Protein AF-A0A0J6FGG4-F1 (afdb_monomer_lite)

Sequence (125 aa):
MKKTDDKKQAIVETVRTLNPTKVALCKKFGITWQTLKNWLEEDAAFKCSYEKAISDYLNEINIEAKKSLSKLVKGYSYSETKTVYVAGAEGEPVIAQKIVTKKHVPPNATAVTYALSNLDPENFE

Secondary structure (DSSP, 8-state):
-HHHHHHHHHHHHHHHHH---HHHHHHHHT--HHHHHHHHHH-HHHHHHHHHHHHHHHHHHHHHHHHHHHHHHH-EEEEEEEEEEEE-TTS-EEEEEEEEEEEEEPPPHHHHHHHHHHH-TTT--

Foldseek 3Di:
DVVVVVLLVVLLVCCLPPVDDLVVSCVVSVHDSVVVVVCLVVPVVSVVSNVVSNVNNVVVVVVVVVVVLVCQQAWDKDKDWDWDWDQDPVRDTDTPDIDIDIDTGHHDPVSNLVVCCVVPVPPND

pLDDT: mean 92.2, std 7.29, range [60.41, 98.25]

Radius of gyration: 24.15 Å; chains: 1; bounding box: 65×19×63 Å

Structure (mmCIF, N/CA/C/O backbone):
data_AF-A0A0J6FGG4-F1
#
_entry.id   AF-A0A0J6FGG4-F1
#
loop_
_atom_site.group_PDB
_atom_site.id
_atom_site.type_symbol
_atom_site.label_atom_id
_atom_site.label_alt_id
_atom_site.label_comp_id
_atom_site.label_asym_id
_atom_site.label_entity_id
_atom_site.label_seq_id
_atom_site.pdbx_PDB_ins_code
_atom_site.Cartn_x
_atom_site.Cartn_y
_atom_site.Cartn_z
_atom_site.occupancy
_atom_site.B_iso_or_equiv
_atom_site.auth_seq_id
_atom_site.auth_comp_id
_atom_site.auth_asym_id
_atom_site.auth_atom_id
_atom_site.pdbx_PDB_model_num
ATOM 1 N N . MET A 1 1 ? 9.147 6.426 -32.072 1.00 61.06 1 MET A N 1
ATOM 2 C CA . MET A 1 1 ? 9.500 7.047 -30.777 1.00 61.06 1 MET A CA 1
ATOM 3 C C . MET A 1 1 ? 8.257 7.380 -29.958 1.00 61.06 1 MET A C 1
ATOM 5 O O . MET A 1 1 ? 8.042 6.656 -29.003 1.00 61.06 1 MET A O 1
ATOM 9 N N . LYS A 1 2 ? 7.353 8.281 -30.392 1.00 69.12 2 LYS A N 1
ATOM 10 C CA . LYS A 1 2 ? 6.132 8.660 -29.627 1.00 69.12 2 LYS A CA 1
ATOM 11 C C . LYS A 1 2 ? 5.341 7.496 -28.993 1.00 69.12 2 LYS A C 1
ATOM 13 O O . LYS A 1 2 ? 5.166 7.470 -27.788 1.00 69.12 2 LYS A O 1
ATOM 18 N N . LYS A 1 3 ? 4.985 6.459 -29.768 1.00 77.00 3 LYS A N 1
ATOM 19 C CA . LYS A 1 3 ? 4.230 5.290 -29.253 1.00 77.00 3 LYS A CA 1
ATOM 20 C C . LYS A 1 3 ? 4.935 4.509 -28.130 1.00 77.00 3 LYS A C 1
ATOM 22 O O . LYS A 1 3 ? 4.265 3.819 -27.366 1.00 77.00 3 LYS A O 1
ATOM 27 N N . THR A 1 4 ? 6.266 4.539 -28.070 1.00 86.12 4 THR A N 1
ATOM 28 C CA . THR A 1 4 ? 7.039 3.870 -27.010 1.00 86.12 4 THR A CA 1
ATOM 29 C C . THR A 1 4 ? 7.052 4.721 -25.746 1.00 86.12 4 THR A C 1
ATOM 31 O O . THR A 1 4 ? 6.855 4.186 -24.657 1.00 86.12 4 THR A O 1
ATOM 34 N N . ASP A 1 5 ? 7.207 6.036 -25.892 1.00 90.06 5 ASP A N 1
ATOM 35 C CA . ASP A 1 5 ? 7.202 6.979 -24.771 1.00 90.06 5 ASP A CA 1
ATOM 36 C C . ASP A 1 5 ? 5.812 7.062 -24.120 1.00 90.06 5 ASP A C 1
ATOM 38 O O . ASP A 1 5 ? 5.707 6.995 -22.896 1.00 90.06 5 ASP A O 1
ATOM 42 N N . ASP A 1 6 ? 4.739 7.046 -24.920 1.00 92.50 6 ASP A N 1
ATOM 43 C CA . ASP A 1 6 ? 3.356 6.980 -24.423 1.00 92.50 6 ASP A CA 1
ATOM 44 C C . ASP A 1 6 ? 3.118 5.707 -23.585 1.00 92.50 6 ASP A C 1
ATOM 46 O O . ASP A 1 6 ? 2.497 5.740 -22.520 1.00 92.50 6 ASP A O 1
ATOM 50 N N . LYS A 1 7 ? 3.661 4.559 -24.026 1.00 94.44 7 LYS A N 1
ATOM 51 C CA . LYS A 1 7 ? 3.582 3.297 -23.270 1.00 94.44 7 LYS A CA 1
ATOM 52 C C . LYS A 1 7 ? 4.364 3.366 -21.961 1.00 94.44 7 LYS A C 1
ATOM 54 O O . LYS A 1 7 ? 3.856 2.905 -20.942 1.00 94.44 7 LYS A O 1
ATOM 59 N N . LYS A 1 8 ? 5.575 3.931 -21.974 1.00 95.88 8 LYS A N 1
ATOM 60 C CA . LYS A 1 8 ? 6.389 4.137 -20.766 1.00 95.88 8 LYS A CA 1
ATOM 61 C C . LYS 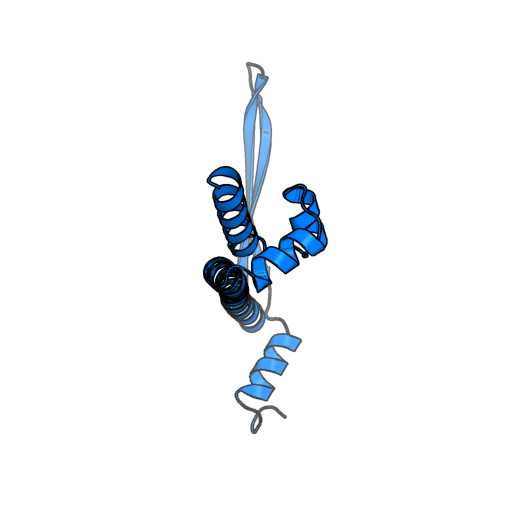A 1 8 ? 5.637 4.992 -19.741 1.00 95.88 8 LYS A C 1
ATOM 63 O O . LYS A 1 8 ? 5.553 4.610 -18.577 1.00 95.88 8 LYS A O 1
ATOM 68 N N . GLN A 1 9 ? 5.012 6.086 -20.172 1.00 96.06 9 GLN A N 1
ATOM 69 C CA . GLN A 1 9 ? 4.197 6.933 -19.296 1.00 96.06 9 GLN A CA 1
ATOM 70 C C . GLN A 1 9 ? 2.987 6.183 -18.721 1.00 96.06 9 GLN A C 1
ATOM 72 O O . GLN A 1 9 ? 2.765 6.210 -17.511 1.00 96.06 9 GLN A O 1
ATOM 77 N N . ALA A 1 10 ? 2.247 5.445 -19.554 1.00 96.94 10 ALA A N 1
ATOM 78 C CA . ALA A 1 10 ? 1.102 4.654 -19.098 1.00 96.94 10 ALA A CA 1
ATOM 79 C C . ALA A 1 10 ? 1.498 3.539 -18.108 1.00 96.94 10 ALA A C 1
ATOM 81 O O . ALA A 1 10 ? 0.746 3.229 -17.176 1.00 96.94 10 ALA A O 1
ATOM 82 N N . ILE A 1 11 ? 2.686 2.949 -18.286 1.00 97.31 11 ILE A N 1
ATOM 83 C CA . ILE A 1 11 ? 3.277 2.000 -17.338 1.00 97.31 11 ILE A CA 1
ATOM 84 C C . ILE A 1 11 ? 3.523 2.681 -15.991 1.00 97.31 11 ILE A C 1
ATOM 86 O O . ILE A 1 11 ? 3.061 2.164 -14.976 1.00 97.31 11 ILE A O 1
ATOM 90 N N . VAL A 1 12 ? 4.201 3.834 -15.979 1.00 98.06 12 VAL A N 1
ATOM 91 C CA . VAL A 1 12 ? 4.495 4.590 -14.748 1.00 98.06 12 VAL A CA 1
ATOM 92 C C . VAL A 1 12 ? 3.209 4.926 -13.995 1.00 98.06 12 VAL A C 1
ATOM 94 O O . VAL A 1 12 ? 3.135 4.702 -12.790 1.00 98.06 12 VAL A O 1
ATOM 97 N N . GLU A 1 13 ? 2.173 5.388 -14.694 1.00 97.69 13 GLU A N 1
ATOM 98 C CA . GLU A 1 13 ? 0.893 5.730 -14.067 1.00 97.69 13 GLU A CA 1
ATOM 99 C C . GLU A 1 13 ? 0.168 4.504 -13.491 1.00 97.69 13 GLU A C 1
ATOM 101 O O . GLU A 1 13 ? -0.362 4.535 -12.381 1.00 97.69 13 GLU A O 1
ATOM 106 N N . THR A 1 14 ? 0.204 3.373 -14.203 1.00 97.62 14 THR A N 1
ATOM 107 C CA . THR A 1 14 ? -0.340 2.111 -13.678 1.00 97.62 14 THR A CA 1
ATOM 108 C C . THR A 1 14 ? 0.416 1.643 -12.431 1.00 97.62 14 THR A C 1
ATOM 110 O O . THR A 1 14 ? -0.195 1.117 -11.505 1.00 97.62 14 THR A O 1
ATOM 113 N N . VAL A 1 15 ? 1.740 1.809 -12.392 1.00 97.88 15 VAL A N 1
ATOM 114 C CA . VAL A 1 15 ? 2.554 1.444 -11.224 1.00 97.88 15 VAL A CA 1
ATOM 115 C C . VAL A 1 15 ? 2.262 2.362 -10.042 1.00 97.88 15 VAL A C 1
ATOM 117 O O . VAL A 1 15 ? 2.105 1.863 -8.934 1.00 97.88 15 VAL A O 1
ATOM 120 N N . ARG A 1 16 ? 2.101 3.667 -10.285 1.00 97.44 16 ARG A N 1
ATOM 121 C CA . ARG A 1 16 ? 1.772 4.656 -9.249 1.00 97.44 16 ARG A CA 1
ATOM 122 C C . ARG A 1 16 ? 0.445 4.359 -8.555 1.00 97.44 16 ARG A C 1
ATOM 124 O O . ARG A 1 16 ? 0.327 4.572 -7.360 1.00 97.44 16 ARG A O 1
ATOM 131 N N . THR A 1 17 ? -0.538 3.862 -9.301 1.00 95.50 17 THR A N 1
ATOM 132 C CA . THR A 1 17 ? -1.907 3.654 -8.800 1.00 95.50 17 THR A CA 1
ATOM 133 C C . THR A 1 17 ? -2.178 2.244 -8.285 1.00 95.50 17 THR A C 1
ATOM 135 O O . THR A 1 17 ? -2.966 2.078 -7.360 1.00 95.50 17 THR A O 1
ATOM 138 N N . LEU A 1 18 ? -1.569 1.217 -8.885 1.00 95.38 18 LEU A N 1
ATOM 139 C CA . LEU A 1 18 ? -1.896 -0.186 -8.593 1.00 95.38 18 LEU A CA 1
ATOM 140 C C . LEU A 1 18 ? -0.692 -1.029 -8.170 1.00 95.38 18 LEU A C 1
ATOM 142 O O . LEU A 1 18 ? -0.889 -2.142 -7.689 1.00 95.38 18 LEU A O 1
ATOM 146 N N . ASN A 1 19 ? 0.530 -0.553 -8.425 1.00 96.25 19 ASN A N 1
ATOM 147 C CA . ASN A 1 19 ? 1.791 -1.271 -8.217 1.00 96.25 19 ASN A CA 1
ATOM 148 C C . ASN A 1 19 ? 1.711 -2.794 -8.499 1.00 96.25 19 ASN A C 1
ATOM 150 O O . ASN A 1 19 ? 1.980 -3.619 -7.619 1.00 96.25 19 ASN A O 1
ATOM 154 N N . PRO A 1 20 ? 1.282 -3.204 -9.709 1.00 96.12 20 PRO A N 1
ATOM 155 C CA . PRO A 1 20 ? 1.072 -4.611 -10.019 1.00 96.12 2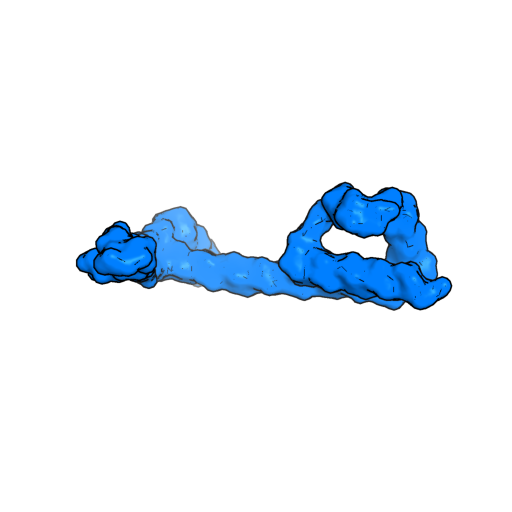0 PRO A CA 1
ATOM 156 C C . PRO A 1 20 ? 2.400 -5.370 -10.109 1.00 96.12 20 PRO A C 1
ATOM 158 O O . PRO A 1 20 ? 3.467 -4.796 -10.335 1.00 96.12 20 PRO A O 1
ATOM 161 N N . THR A 1 21 ? 2.336 -6.702 -10.039 1.00 95.94 21 THR A N 1
ATOM 162 C CA . THR A 1 21 ? 3.517 -7.533 -10.306 1.00 95.94 21 THR A CA 1
ATOM 163 C C . THR A 1 21 ? 4.050 -7.277 -11.717 1.00 95.94 21 THR A C 1
ATOM 165 O O . THR A 1 21 ? 3.291 -7.011 -12.654 1.00 95.94 21 THR A O 1
ATOM 168 N N . LYS A 1 22 ? 5.367 -7.428 -11.904 1.00 94.19 22 LYS A N 1
ATOM 169 C CA . LYS A 1 22 ? 6.016 -7.233 -13.212 1.00 94.19 22 LYS A CA 1
ATOM 170 C C . LYS A 1 22 ? 5.365 -8.078 -14.315 1.00 94.19 22 LYS A C 1
ATOM 172 O O . LYS A 1 22 ? 5.227 -7.606 -15.437 1.00 94.19 22 LYS A O 1
ATOM 177 N N . VAL A 1 23 ? 4.916 -9.295 -13.992 1.00 94.88 23 VAL A N 1
ATOM 178 C CA . VAL A 1 23 ? 4.227 -10.202 -14.928 1.00 94.88 23 VAL A CA 1
ATOM 179 C C . VAL A 1 23 ? 2.871 -9.639 -15.358 1.00 94.88 23 VAL A C 1
ATOM 181 O O . VAL A 1 23 ? 2.587 -9.572 -16.553 1.00 94.88 23 VAL A O 1
ATOM 184 N N . ALA A 1 24 ? 2.047 -9.197 -14.403 1.00 96.06 24 ALA A N 1
ATOM 185 C CA . ALA A 1 24 ? 0.744 -8.605 -14.696 1.00 96.06 24 ALA A CA 1
ATOM 186 C C . ALA A 1 24 ? 0.885 -7.302 -15.496 1.00 96.06 24 ALA A C 1
ATOM 188 O O . ALA A 1 24 ? 0.145 -7.078 -16.454 1.00 96.06 24 ALA A O 1
ATOM 189 N N . LEU A 1 25 ? 1.884 -6.486 -15.153 1.00 96.62 25 LEU A N 1
ATOM 190 C CA . LEU A 1 25 ? 2.224 -5.264 -15.871 1.00 96.62 25 LEU A CA 1
ATOM 191 C C . LEU A 1 25 ? 2.616 -5.561 -17.327 1.00 96.62 25 LEU A C 1
ATOM 193 O O . LEU A 1 25 ? 2.027 -5.008 -18.252 1.00 96.62 25 LEU A O 1
ATOM 197 N N . CYS A 1 26 ? 3.551 -6.490 -17.539 1.00 96.00 26 CYS A N 1
ATOM 198 C CA . CYS A 1 26 ? 3.994 -6.904 -18.871 1.00 96.00 26 CYS A CA 1
ATOM 199 C C . CYS A 1 26 ? 2.828 -7.428 -19.723 1.00 96.00 26 CYS A C 1
ATOM 201 O O . CYS A 1 26 ? 2.653 -6.998 -20.864 1.00 96.00 26 CYS A O 1
ATOM 203 N N . LYS A 1 27 ? 1.971 -8.281 -19.141 1.00 96.62 27 LYS A N 1
ATOM 204 C CA . LYS A 1 27 ? 0.766 -8.807 -19.799 1.00 96.62 27 LYS A CA 1
ATOM 205 C C . LYS A 1 27 ? -0.210 -7.693 -20.187 1.00 96.62 27 LYS A C 1
ATOM 207 O O . LYS A 1 27 ? -0.709 -7.702 -21.307 1.00 96.62 27 LYS A O 1
ATOM 212 N N . LYS A 1 28 ? -0.452 -6.721 -19.298 1.00 95.81 28 LYS A N 1
ATOM 213 C CA . LYS A 1 28 ? -1.354 -5.579 -19.545 1.00 95.81 28 LYS A CA 1
ATOM 214 C C . LYS A 1 28 ? -0.896 -4.726 -20.731 1.00 95.81 28 LYS A C 1
ATOM 216 O O . LYS A 1 28 ? -1.727 -4.286 -21.517 1.00 95.81 28 LYS A O 1
ATOM 221 N N . PHE A 1 29 ? 0.410 -4.501 -20.865 1.00 95.50 29 PHE A N 1
ATOM 222 C CA . PHE A 1 29 ? 0.977 -3.638 -21.909 1.00 95.50 29 PHE A CA 1
ATOM 223 C C . PHE A 1 29 ? 1.454 -4.389 -23.161 1.00 95.50 29 PHE A C 1
ATOM 225 O O . PHE A 1 29 ? 1.945 -3.757 -24.103 1.00 95.50 29 PHE A O 1
ATOM 232 N N . GLY A 1 30 ? 1.302 -5.718 -23.189 1.00 95.50 30 GLY A N 1
ATOM 233 C CA . GLY A 1 30 ? 1.727 -6.563 -24.305 1.00 95.50 30 GLY A CA 1
ATOM 234 C C . GLY A 1 30 ? 3.236 -6.505 -24.554 1.00 95.50 30 GLY A C 1
ATOM 235 O O . GLY A 1 30 ? 3.664 -6.494 -25.705 1.00 95.50 30 GLY A O 1
ATOM 236 N N . ILE A 1 31 ? 4.036 -6.402 -23.488 1.00 96.06 31 ILE A N 1
ATOM 237 C CA . ILE A 1 31 ? 5.503 -6.393 -23.556 1.00 96.06 31 ILE A CA 1
ATOM 238 C C . ILE A 1 31 ? 6.074 -7.612 -22.841 1.00 96.06 31 ILE A C 1
ATOM 240 O O . ILE A 1 31 ? 5.439 -8.188 -21.960 1.00 96.06 31 ILE A O 1
ATOM 244 N N . THR A 1 32 ? 7.292 -8.002 -23.204 1.00 96.56 32 THR A N 1
ATOM 245 C CA . THR A 1 32 ? 8.019 -9.033 -22.460 1.00 96.56 32 THR A CA 1
ATOM 246 C C . THR A 1 32 ? 8.723 -8.418 -21.253 1.00 96.56 32 THR A C 1
ATOM 248 O O . THR A 1 32 ? 9.017 -7.220 -21.231 1.00 96.56 32 THR A O 1
ATOM 251 N N . TRP A 1 33 ? 9.062 -9.251 -20.268 1.00 95.56 33 TRP A N 1
ATOM 252 C CA . TRP A 1 33 ? 9.915 -8.817 -19.162 1.00 95.56 33 TRP A CA 1
ATOM 253 C C . TRP A 1 33 ? 11.263 -8.278 -19.658 1.00 95.56 33 TRP A C 1
ATOM 255 O O . TRP A 1 33 ? 11.738 -7.274 -19.133 1.00 95.56 33 TRP A O 1
ATOM 265 N N . GLN A 1 34 ? 11.844 -8.891 -20.697 1.00 96.88 34 GLN A N 1
ATOM 266 C CA . GLN A 1 34 ? 13.117 -8.446 -21.265 1.00 96.88 34 GLN A CA 1
ATOM 267 C C . GLN A 1 34 ? 12.995 -7.034 -21.844 1.00 96.88 34 GLN A C 1
ATOM 269 O O . GLN A 1 34 ? 13.859 -6.200 -21.613 1.00 96.88 34 GLN A O 1
ATOM 274 N N . THR A 1 35 ? 11.889 -6.738 -22.533 1.00 96.56 35 THR A N 1
ATOM 275 C CA . THR A 1 35 ? 11.609 -5.394 -23.054 1.00 96.56 35 THR A CA 1
ATOM 276 C C . THR A 1 35 ? 11.537 -4.364 -21.929 1.00 96.56 35 THR A C 1
ATOM 278 O O . THR A 1 35 ? 12.168 -3.315 -22.024 1.00 96.56 35 THR A O 1
ATOM 281 N N . LEU A 1 36 ? 10.807 -4.667 -20.849 1.00 96.25 36 LEU A N 1
ATOM 282 C CA . LEU A 1 36 ? 10.719 -3.772 -19.694 1.00 96.25 36 LEU A CA 1
ATOM 283 C C . LEU A 1 36 ? 12.089 -3.571 -19.035 1.00 96.25 36 LEU A C 1
ATOM 285 O O . LEU A 1 36 ? 12.444 -2.444 -18.704 1.00 96.25 36 LEU A O 1
ATOM 289 N N . LYS A 1 37 ? 12.858 -4.651 -18.859 1.00 96.62 37 LYS A N 1
ATOM 290 C CA . LYS A 1 37 ? 14.202 -4.598 -18.281 1.00 96.62 37 LYS A CA 1
ATOM 291 C C . LYS A 1 37 ? 15.134 -3.721 -19.117 1.00 96.62 37 LYS A C 1
ATOM 293 O O . LYS A 1 37 ? 15.728 -2.811 -18.555 1.00 96.62 37 LYS A O 1
ATOM 298 N N . ASN A 1 38 ? 15.196 -3.939 -20.430 1.00 96.81 38 ASN A N 1
ATOM 299 C CA . ASN A 1 38 ? 16.033 -3.138 -21.322 1.00 96.81 38 ASN A CA 1
ATOM 300 C C . ASN A 1 38 ? 15.669 -1.653 -21.227 1.00 96.81 38 ASN A C 1
ATOM 302 O O . ASN A 1 38 ? 16.549 -0.818 -21.079 1.00 96.81 38 ASN A O 1
ATOM 306 N N . TRP A 1 39 ? 14.376 -1.308 -21.208 1.00 96.62 39 TRP A N 1
ATOM 307 C CA . TRP A 1 39 ? 13.964 0.090 -21.047 1.00 96.62 39 TRP A CA 1
ATOM 308 C C . TRP A 1 39 ? 14.406 0.700 -19.716 1.00 96.62 39 TRP A C 1
ATOM 310 O O . TRP A 1 39 ? 14.746 1.876 -19.686 1.00 96.62 39 TRP A O 1
ATOM 320 N N . LEU A 1 40 ? 14.396 -0.066 -18.624 1.00 96.31 40 LEU A N 1
ATOM 321 C CA . LEU A 1 40 ? 14.882 0.405 -17.325 1.00 96.31 40 LEU A CA 1
ATOM 322 C C . LEU A 1 40 ? 16.413 0.554 -17.290 1.00 96.31 40 LEU A C 1
ATOM 324 O O . LEU A 1 40 ? 16.920 1.360 -16.517 1.00 96.31 40 LEU A O 1
ATOM 328 N N . GLU A 1 41 ? 17.151 -0.219 -18.084 1.00 97.12 41 GLU A N 1
ATOM 329 C CA . GLU A 1 41 ? 18.617 -0.145 -18.164 1.00 97.12 41 GLU A CA 1
ATOM 330 C C . GLU A 1 41 ? 19.093 0.970 -19.107 1.00 97.12 41 GLU A C 1
ATOM 332 O O . GLU A 1 41 ? 20.047 1.676 -18.791 1.00 97.12 41 GLU A O 1
ATOM 337 N N . GLU A 1 42 ? 18.412 1.154 -20.238 1.00 96.12 42 GLU A N 1
ATOM 338 C CA . GLU A 1 42 ? 18.794 2.085 -21.307 1.00 96.12 42 GLU A CA 1
ATOM 339 C C . GLU A 1 42 ? 18.275 3.516 -21.082 1.00 96.12 42 GLU A C 1
ATOM 341 O O . GLU A 1 42 ? 18.888 4.475 -21.549 1.00 96.12 42 GLU A O 1
ATOM 346 N N . ASP A 1 43 ? 17.148 3.685 -20.381 1.00 96.12 43 ASP A N 1
ATOM 347 C CA . ASP A 1 43 ? 16.501 4.983 -20.161 1.00 96.12 43 ASP A CA 1
ATOM 348 C C . ASP A 1 43 ? 16.420 5.314 -18.665 1.00 96.12 43 ASP A C 1
ATOM 350 O O . ASP A 1 43 ? 15.494 4.925 -17.943 1.00 96.12 43 ASP A O 1
ATOM 354 N N . ALA A 1 44 ? 17.402 6.091 -18.203 1.00 97.06 44 ALA A N 1
ATOM 355 C CA . ALA A 1 44 ? 17.499 6.526 -16.815 1.00 97.06 44 ALA A CA 1
ATOM 356 C C . ALA A 1 44 ? 16.298 7.380 -16.362 1.00 97.06 44 ALA A C 1
ATOM 358 O O . ALA A 1 44 ? 15.897 7.299 -15.198 1.00 97.06 44 ALA A O 1
ATOM 359 N N . ALA A 1 45 ? 15.696 8.173 -17.257 1.00 96.44 45 ALA A N 1
ATOM 360 C CA . ALA A 1 45 ? 14.543 9.009 -16.923 1.00 96.44 45 ALA A CA 1
ATOM 361 C C . ALA A 1 45 ? 13.288 8.152 -16.699 1.00 96.44 45 ALA A C 1
ATOM 363 O O . ALA A 1 45 ? 12.543 8.366 -15.733 1.00 96.44 45 ALA A O 1
ATOM 364 N N . PHE A 1 46 ? 13.086 7.137 -17.545 1.00 96.69 46 PHE A N 1
ATOM 365 C CA . PHE A 1 46 ? 12.030 6.148 -17.355 1.00 96.69 46 PHE A CA 1
ATOM 366 C C . PHE A 1 46 ? 12.236 5.342 -16.071 1.00 96.69 46 PHE A C 1
ATOM 368 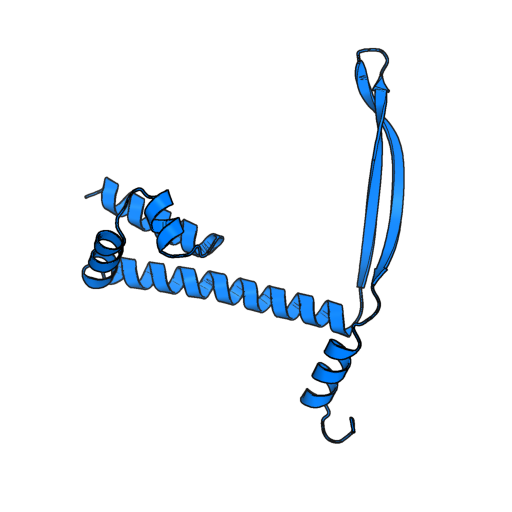O O . PHE A 1 46 ? 11.297 5.225 -15.284 1.00 96.69 46 PHE A O 1
ATOM 375 N N . LYS A 1 47 ? 13.455 4.850 -15.815 1.00 97.94 47 LYS A N 1
ATOM 376 C CA . LYS A 1 47 ? 13.781 4.126 -14.578 1.00 97.94 47 LYS A CA 1
ATOM 377 C C . LYS A 1 47 ? 13.476 4.951 -13.332 1.00 97.94 47 LYS A C 1
ATOM 379 O O . LYS A 1 47 ? 12.762 4.474 -12.454 1.00 97.94 47 LYS A O 1
ATOM 384 N N . CYS A 1 48 ? 13.947 6.197 -13.286 1.00 97.94 48 CYS A N 1
ATOM 385 C CA . CYS A 1 48 ? 13.695 7.105 -12.169 1.00 97.94 48 CYS A CA 1
ATOM 386 C C . CYS A 1 48 ? 12.188 7.319 -11.947 1.00 97.94 48 CYS A C 1
ATOM 388 O O . CYS A 1 48 ? 11.688 7.192 -10.830 1.00 97.94 48 CYS A O 1
ATOM 390 N N . SER A 1 49 ? 11.433 7.562 -13.023 1.00 97.94 49 SER A N 1
ATOM 391 C CA . SER A 1 49 ? 9.977 7.748 -12.950 1.00 97.94 49 SER A CA 1
ATOM 392 C C . SER A 1 49 ? 9.245 6.488 -12.479 1.00 97.94 49 SER A C 1
ATOM 394 O O . SER A 1 49 ? 8.293 6.579 -11.704 1.00 97.94 49 SER A O 1
ATOM 396 N N . TYR A 1 50 ? 9.694 5.314 -12.927 1.00 97.94 50 TYR A N 1
ATOM 397 C CA . TYR A 1 50 ? 9.155 4.015 -12.537 1.00 97.94 50 TYR A CA 1
ATOM 398 C C . TYR A 1 50 ? 9.406 3.721 -11.051 1.00 97.94 50 TYR A C 1
ATOM 400 O O . TYR A 1 50 ? 8.474 3.384 -10.325 1.00 97.94 50 TYR A O 1
ATOM 408 N N . GLU A 1 51 ? 10.638 3.901 -10.571 1.00 97.88 51 GLU A N 1
ATOM 409 C CA . GLU A 1 51 ? 10.998 3.702 -9.161 1.00 97.88 51 GLU A CA 1
ATOM 410 C C . GLU A 1 51 ? 10.287 4.705 -8.247 1.00 97.88 51 GLU A C 1
ATOM 412 O O . GLU A 1 51 ? 9.761 4.323 -7.198 1.00 97.88 51 GLU A O 1
ATOM 417 N N . LYS A 1 52 ? 10.179 5.969 -8.676 1.00 98.12 52 LYS A N 1
ATOM 418 C CA . LYS A 1 52 ? 9.399 6.981 -7.962 1.00 98.12 52 LYS A CA 1
ATOM 419 C C . LYS A 1 52 ? 7.928 6.583 -7.854 1.00 98.12 52 LYS A C 1
ATOM 421 O O . LYS A 1 52 ? 7.363 6.709 -6.779 1.00 98.12 52 LYS A O 1
ATOM 426 N N . ALA A 1 53 ? 7.319 6.064 -8.920 1.00 98.25 53 ALA A N 1
ATOM 427 C CA . ALA A 1 53 ? 5.930 5.608 -8.882 1.00 98.25 53 ALA A CA 1
ATOM 428 C C . ALA A 1 53 ? 5.704 4.465 -7.876 1.00 98.25 53 ALA A C 1
ATOM 430 O O . ALA A 1 53 ? 4.693 4.469 -7.179 1.00 98.25 53 ALA A O 1
ATOM 431 N N . ILE A 1 54 ? 6.654 3.529 -7.749 1.00 98.00 54 ILE A N 1
ATOM 432 C CA . ILE A 1 54 ? 6.598 2.490 -6.707 1.00 98.00 54 ILE A CA 1
ATOM 433 C C . ILE A 1 54 ? 6.674 3.129 -5.318 1.00 98.00 54 ILE A C 1
ATOM 435 O O . ILE A 1 54 ? 5.883 2.790 -4.441 1.00 98.00 54 ILE A O 1
ATOM 439 N N . SER A 1 55 ? 7.624 4.045 -5.114 1.00 97.94 55 SER A N 1
ATOM 440 C CA . SER A 1 55 ? 7.803 4.738 -3.835 1.00 97.94 55 SER A CA 1
ATOM 441 C C . SER A 1 55 ? 6.553 5.529 -3.440 1.00 97.94 55 SER A C 1
ATOM 443 O O . SER A 1 55 ? 6.076 5.392 -2.317 1.00 97.94 55 SER A O 1
ATOM 445 N N . ASP A 1 56 ? 5.977 6.287 -4.378 1.00 97.25 56 ASP A N 1
ATOM 446 C CA . ASP A 1 56 ? 4.743 7.054 -4.187 1.00 97.25 56 ASP A CA 1
ATOM 447 C C . ASP A 1 56 ? 3.603 6.123 -3.713 1.00 97.25 56 ASP A C 1
ATOM 449 O O . ASP A 1 56 ? 3.019 6.364 -2.655 1.00 97.25 56 ASP A O 1
ATOM 453 N N . TYR A 1 57 ? 3.369 4.996 -4.402 1.00 97.19 57 TYR A N 1
ATOM 454 C CA . TYR A 1 57 ? 2.357 4.005 -4.004 1.00 97.19 57 TYR A CA 1
ATOM 455 C C . TYR A 1 57 ? 2.616 3.429 -2.603 1.00 97.19 57 TYR A C 1
ATOM 457 O O . TYR A 1 57 ? 1.717 3.348 -1.766 1.00 97.19 57 TYR A O 1
ATOM 465 N N . LEU A 1 58 ? 3.856 3.020 -2.311 1.00 97.19 58 LEU A N 1
ATOM 466 C CA . LEU A 1 58 ? 4.200 2.435 -1.011 1.00 97.19 58 LEU A CA 1
ATOM 467 C C . LEU A 1 58 ? 4.061 3.446 0.134 1.00 97.19 58 LEU A C 1
ATOM 469 O O . LEU A 1 58 ? 3.652 3.068 1.233 1.00 97.19 58 LEU A O 1
ATOM 473 N N . ASN A 1 59 ? 4.354 4.722 -0.116 1.00 97.31 59 ASN A N 1
ATOM 474 C CA . ASN A 1 59 ? 4.154 5.795 0.853 1.00 97.31 59 ASN A CA 1
ATOM 475 C C . ASN A 1 59 ? 2.666 6.009 1.154 1.00 97.31 59 ASN A C 1
ATOM 477 O O . ASN A 1 59 ? 2.295 6.132 2.323 1.00 97.31 59 ASN A O 1
ATOM 481 N N . GLU A 1 60 ? 1.801 5.987 0.138 1.00 96.00 60 GLU A N 1
ATOM 482 C CA . GLU A 1 60 ? 0.348 6.064 0.332 1.00 96.00 60 GLU A CA 1
ATOM 483 C C . GLU A 1 60 ? -0.176 4.884 1.160 1.00 96.00 60 GLU A C 1
ATOM 485 O O . GLU A 1 60 ? -0.901 5.082 2.142 1.00 96.00 60 GLU A O 1
ATOM 490 N N . ILE A 1 61 ? 0.265 3.661 0.844 1.00 96.25 61 ILE A N 1
ATOM 491 C CA . ILE A 1 61 ? -0.075 2.467 1.627 1.00 96.25 61 ILE A CA 1
ATOM 492 C C . ILE A 1 61 ? 0.435 2.582 3.067 1.00 96.25 61 ILE A C 1
ATOM 494 O O . ILE A 1 61 ? -0.284 2.215 3.995 1.00 96.25 61 ILE A O 1
ATOM 498 N N . ASN A 1 62 ? 1.634 3.125 3.293 1.00 95.81 62 ASN A N 1
ATOM 499 C CA . ASN A 1 62 ? 2.163 3.335 4.642 1.00 95.81 62 ASN A CA 1
ATOM 500 C C . ASN A 1 62 ? 1.282 4.290 5.462 1.00 95.81 62 ASN A C 1
ATOM 502 O O . ASN A 1 62 ? 0.992 4.024 6.631 1.00 95.81 62 ASN A O 1
ATOM 506 N N . ILE A 1 63 ? 0.832 5.387 4.849 1.00 96.56 63 ILE A N 1
ATOM 507 C CA . ILE A 1 63 ? -0.066 6.356 5.484 1.00 96.56 63 ILE A CA 1
ATOM 508 C C . ILE A 1 63 ? -1.400 5.689 5.839 1.00 96.56 63 ILE A C 1
ATOM 510 O O . ILE A 1 63 ? -1.887 5.845 6.963 1.00 96.56 63 ILE A O 1
ATOM 514 N N . GLU A 1 64 ? -1.989 4.921 4.920 1.00 95.38 64 GLU A N 1
ATOM 515 C CA . GLU A 1 64 ? -3.268 4.252 5.173 1.00 95.38 64 GLU A CA 1
ATOM 516 C C . GLU A 1 64 ? -3.143 3.117 6.198 1.00 95.38 64 GLU A C 1
ATOM 518 O O . GLU A 1 64 ? -4.017 2.950 7.053 1.00 95.38 64 GLU A O 1
ATOM 523 N N . ALA A 1 65 ? -2.022 2.394 6.201 1.00 94.25 65 ALA A N 1
ATOM 524 C CA . ALA A 1 65 ? -1.714 1.392 7.215 1.00 94.25 65 ALA A CA 1
ATOM 525 C C . ALA A 1 65 ? -1.623 2.022 8.613 1.00 94.25 65 ALA A C 1
ATOM 527 O O . ALA A 1 65 ? -2.221 1.505 9.556 1.00 94.25 65 ALA A O 1
ATOM 528 N N . LYS A 1 66 ? -0.966 3.183 8.755 1.00 93.56 66 LYS A N 1
ATOM 529 C CA . LYS A 1 66 ? -0.912 3.935 10.024 1.00 93.56 66 LYS A CA 1
ATOM 530 C C . LYS A 1 66 ? -2.298 4.383 10.495 1.00 93.56 66 LYS A C 1
ATOM 532 O O . LYS A 1 66 ? -2.622 4.245 11.676 1.00 93.56 66 LYS A O 1
ATOM 537 N N . LYS A 1 67 ? -3.147 4.880 9.588 1.00 94.94 67 LYS A N 1
ATOM 538 C CA . LYS A 1 67 ? -4.542 5.233 9.914 1.00 94.94 67 LYS A CA 1
ATOM 539 C C . LYS A 1 67 ? -5.345 4.010 10.352 1.00 94.94 67 LYS A C 1
ATOM 541 O O . LYS A 1 67 ? -6.094 4.085 11.325 1.00 94.94 67 LYS A O 1
ATOM 546 N N . SER A 1 68 ? -5.177 2.890 9.656 1.00 94.25 68 SER A N 1
ATOM 547 C CA . SER A 1 68 ? -5.846 1.628 9.974 1.00 94.25 68 SER A CA 1
ATOM 548 C C . SER A 1 68 ? -5.404 1.089 11.333 1.00 94.25 68 SER A C 1
ATOM 550 O O . SER A 1 68 ? -6.251 0.728 12.146 1.00 94.25 68 SER A O 1
ATOM 552 N N . LEU A 1 69 ? -4.106 1.139 11.639 1.00 9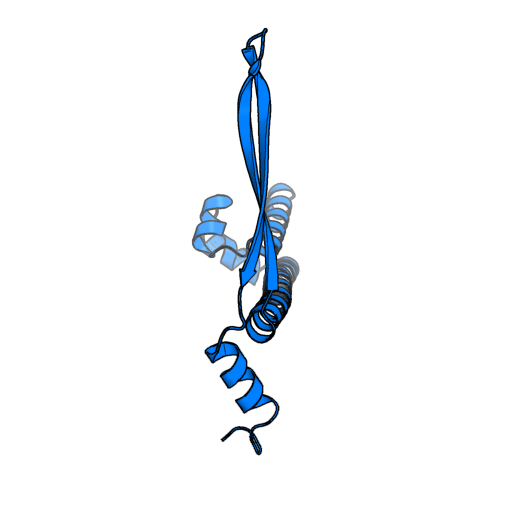4.19 69 LEU A N 1
ATOM 553 C CA . LEU A 1 69 ? -3.577 0.770 12.951 1.00 94.19 69 LEU A CA 1
ATOM 554 C C . LEU A 1 69 ? -4.161 1.654 14.062 1.00 94.19 69 LEU A C 1
ATOM 556 O O . LEU A 1 69 ? -4.607 1.141 15.082 1.00 94.19 69 LEU A O 1
ATOM 560 N N . SER A 1 70 ? -4.254 2.968 13.840 1.00 94.12 70 SER A N 1
ATOM 561 C CA . SER A 1 70 ? -4.883 3.898 14.790 1.00 94.12 70 SER A CA 1
ATOM 562 C C . SER A 1 70 ? -6.349 3.541 15.076 1.00 94.12 70 SER A C 1
ATOM 564 O O . SER A 1 70 ? -6.773 3.554 16.231 1.00 94.12 70 SER A O 1
ATOM 566 N N . LYS A 1 71 ? -7.117 3.146 14.049 1.00 96.00 71 LYS A N 1
ATOM 567 C CA . LYS A 1 71 ? -8.495 2.647 14.217 1.00 96.00 71 LYS A CA 1
ATOM 568 C C . LYS A 1 71 ? -8.544 1.344 15.019 1.00 96.00 71 LYS A C 1
ATOM 570 O O . LYS A 1 71 ? -9.450 1.183 15.829 1.00 96.00 71 LYS A O 1
ATOM 575 N N . LEU A 1 72 ? -7.590 0.433 14.818 1.00 96.12 72 LEU A N 1
ATOM 576 C CA . LEU A 1 72 ? -7.506 -0.810 15.592 1.00 96.12 72 LEU A CA 1
ATOM 577 C C . LEU A 1 72 ? -7.170 -0.548 17.065 1.00 96.12 72 LEU A C 1
ATOM 579 O O . LEU A 1 72 ? -7.757 -1.189 17.926 1.00 96.12 72 LEU A O 1
ATOM 583 N N . VAL A 1 73 ? -6.280 0.402 17.363 1.00 95.25 73 VAL A N 1
ATOM 584 C CA . VAL A 1 73 ? -5.908 0.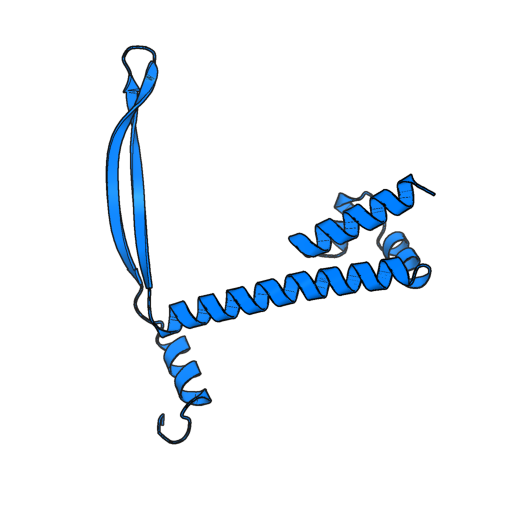754 18.746 1.00 95.25 73 VAL A CA 1
ATOM 585 C C . VAL A 1 73 ? -7.047 1.472 19.476 1.00 95.25 73 VAL A C 1
ATOM 587 O O . VAL A 1 73 ? -7.287 1.212 20.648 1.00 95.25 73 VAL A O 1
ATOM 590 N N . LYS A 1 74 ? -7.764 2.377 18.802 1.00 94.94 74 LYS A N 1
ATOM 591 C CA . LYS A 1 74 ? -8.813 3.201 19.433 1.00 94.94 74 LYS A CA 1
ATOM 592 C C . LYS A 1 74 ? -10.202 2.564 19.414 1.00 94.94 74 LYS A C 1
ATOM 594 O O . LYS A 1 74 ? -11.079 2.993 20.159 1.00 94.94 74 LYS A O 1
ATOM 599 N N . GLY A 1 75 ? -10.421 1.583 18.541 1.00 95.19 75 GLY A N 1
ATOM 600 C CA . GLY A 1 75 ? -11.764 1.222 18.102 1.00 95.19 75 GLY A CA 1
ATOM 601 C C . GLY A 1 75 ? -12.363 2.306 17.198 1.00 95.19 75 GLY A C 1
ATOM 602 O O . GLY A 1 75 ? -11.866 3.432 17.096 1.00 95.19 75 GLY A O 1
ATOM 603 N N . TYR A 1 76 ? -13.435 1.968 16.490 1.00 95.81 76 TYR A N 1
ATOM 604 C CA . TYR A 1 76 ? -14.123 2.911 15.608 1.00 95.81 76 TYR A CA 1
ATOM 605 C C . TYR A 1 76 ? -15.586 2.529 15.414 1.00 95.81 76 TYR A C 1
ATOM 607 O O . TYR A 1 76 ? -15.978 1.378 15.580 1.00 95.81 76 TYR A O 1
ATOM 615 N N . SER A 1 77 ? -16.406 3.503 15.033 1.00 94.56 77 SER A N 1
ATOM 616 C CA . SER A 1 77 ? -17.819 3.284 14.723 1.00 94.56 77 SER A CA 1
ATOM 617 C C . SER A 1 77 ? -18.095 3.615 13.262 1.00 94.56 77 SER A C 1
ATOM 619 O O . SER A 1 77 ? -17.546 4.577 12.727 1.00 94.56 77 SER A O 1
ATOM 621 N N . TYR A 1 78 ? -18.958 2.838 12.615 1.00 94.44 78 TYR A N 1
ATOM 622 C CA . TYR A 1 78 ? -19.413 3.086 11.248 1.00 94.44 78 TYR A CA 1
ATOM 623 C C . TYR A 1 78 ? -20.914 2.822 11.123 1.00 94.44 78 TYR A C 1
ATOM 625 O O . TYR A 1 78 ? -21.513 2.133 11.948 1.00 94.44 78 TYR A O 1
ATOM 633 N N . SER A 1 79 ? -21.543 3.410 10.105 1.00 94.44 79 SER A N 1
ATOM 634 C CA . SER A 1 79 ? -22.963 3.187 9.820 1.00 94.44 79 SER A CA 1
ATOM 635 C C . SER A 1 79 ? -23.107 2.328 8.573 1.00 94.44 79 SER A C 1
ATOM 637 O O . SER A 1 79 ? -22.581 2.672 7.518 1.00 94.44 79 SER A O 1
ATOM 639 N N . GLU A 1 80 ? -23.833 1.225 8.687 1.00 92.06 80 GLU A N 1
ATOM 640 C CA . GLU A 1 80 ? -24.229 0.387 7.561 1.00 92.06 80 GLU A CA 1
ATOM 641 C C . GLU A 1 80 ? -25.621 0.822 7.100 1.00 92.06 80 GLU A C 1
ATOM 643 O O . GLU A 1 80 ? -26.555 0.878 7.901 1.00 92.06 80 GLU A O 1
ATOM 648 N N . THR A 1 81 ? -25.759 1.172 5.820 1.00 92.69 81 THR A N 1
ATOM 649 C CA . THR A 1 81 ? -27.050 1.555 5.234 1.00 92.69 81 THR A CA 1
ATOM 650 C C . THR A 1 81 ? -27.545 0.438 4.330 1.00 92.69 81 THR A C 1
ATOM 652 O O . THR A 1 81 ? -26.896 0.115 3.338 1.00 92.69 81 THR A O 1
ATOM 655 N N . LYS A 1 82 ? -28.715 -0.121 4.642 1.00 90.62 82 LYS A N 1
ATOM 656 C CA . LYS A 1 82 ? -29.423 -1.080 3.792 1.00 90.62 82 LYS A CA 1
ATOM 657 C C . LYS A 1 82 ? -30.646 -0.397 3.190 1.00 90.62 82 LYS A C 1
ATOM 659 O O . LYS A 1 82 ? -31.525 0.043 3.927 1.00 90.62 82 LYS A O 1
ATOM 664 N N . THR A 1 83 ? -30.699 -0.325 1.864 1.00 91.38 83 THR A N 1
ATOM 665 C CA . THR A 1 83 ? -31.842 0.233 1.130 1.00 91.38 83 THR A CA 1
ATOM 666 C C . THR A 1 83 ? -32.566 -0.901 0.416 1.00 91.38 83 THR A C 1
ATOM 668 O O . THR A 1 83 ? -31.949 -1.635 -0.352 1.00 91.38 83 THR A O 1
ATOM 671 N N . VAL A 1 84 ? -33.852 -1.072 0.708 1.00 88.75 84 VAL A N 1
ATOM 672 C CA . VAL A 1 84 ? -34.743 -2.038 0.061 1.00 88.75 84 VAL A CA 1
ATOM 673 C C . VAL A 1 84 ? -35.561 -1.291 -0.983 1.00 88.75 84 VAL A C 1
ATOM 675 O O . VAL A 1 84 ? -36.192 -0.282 -0.664 1.00 88.75 84 VAL A O 1
ATOM 678 N N . TYR A 1 85 ? -35.539 -1.792 -2.215 1.00 89.12 85 TYR A N 1
ATOM 679 C CA . TYR A 1 85 ? -36.299 -1.252 -3.338 1.00 89.12 85 TYR A CA 1
ATOM 680 C C . TYR A 1 85 ? -37.470 -2.178 -3.667 1.00 89.12 85 TYR A C 1
ATOM 682 O O . TYR A 1 85 ? -37.353 -3.396 -3.538 1.00 89.12 85 TYR A O 1
ATOM 690 N N . VAL A 1 86 ? -38.578 -1.594 -4.104 1.00 86.50 86 VAL A N 1
ATOM 691 C CA . VAL A 1 86 ? -39.758 -2.290 -4.632 1.00 86.50 86 VAL A CA 1
ATOM 692 C C . VAL A 1 86 ? -40.098 -1.727 -6.008 1.00 86.50 86 VAL A C 1
ATOM 694 O O . VAL A 1 86 ? -39.674 -0.622 -6.343 1.00 86.50 86 VAL A O 1
ATOM 697 N N . ALA A 1 87 ? -40.844 -2.484 -6.813 1.00 78.69 87 ALA A N 1
ATOM 698 C CA . ALA A 1 87 ? -41.333 -1.988 -8.094 1.00 78.69 87 ALA A CA 1
ATOM 699 C C . ALA A 1 87 ? -42.371 -0.876 -7.865 1.00 78.69 87 ALA A C 1
ATOM 701 O O . ALA A 1 87 ? -43.346 -1.071 -7.138 1.00 78.69 87 ALA A O 1
ATOM 702 N N . GLY A 1 88 ? -42.118 0.288 -8.458 1.00 77.44 88 GLY A N 1
ATOM 703 C CA . GLY A 1 88 ? -43.039 1.411 -8.557 1.00 77.44 88 GLY A CA 1
ATOM 704 C C . GLY A 1 88 ? -44.165 1.147 -9.551 1.00 77.44 88 GLY A C 1
ATOM 705 O O . GLY A 1 88 ? -44.214 0.102 -10.201 1.00 77.44 88 GLY A O 1
ATOM 706 N N . ALA A 1 89 ? -45.083 2.106 -9.657 1.00 76.56 89 ALA A N 1
ATOM 707 C CA . ALA A 1 89 ? -46.288 1.977 -10.472 1.00 76.56 89 ALA A CA 1
ATOM 708 C C . ALA A 1 89 ? -45.988 1.810 -11.974 1.00 76.56 89 ALA A C 1
ATOM 710 O O . ALA A 1 89 ? -46.754 1.140 -12.663 1.00 76.56 89 ALA A O 1
ATOM 711 N N . GLU A 1 90 ? -44.871 2.354 -12.464 1.00 79.19 90 GLU A N 1
ATOM 712 C CA . GLU A 1 90 ? -44.438 2.248 -13.865 1.00 79.19 90 GLU A CA 1
ATOM 713 C C . GLU A 1 90 ? -43.241 1.284 -14.055 1.00 79.19 90 GLU A C 1
ATOM 715 O O . GLU A 1 90 ? -42.679 1.165 -15.144 1.00 79.19 90 GLU A O 1
ATOM 720 N N . GLY A 1 91 ? -42.895 0.503 -13.021 1.00 74.38 91 GLY A N 1
ATOM 721 C CA . GLY A 1 91 ? -41.813 -0.488 -13.056 1.00 74.38 91 GLY A CA 1
ATOM 722 C C . GLY A 1 91 ? -40.435 0.042 -12.640 1.00 74.38 91 GLY A C 1
ATOM 723 O O . GLY A 1 91 ? -39.490 -0.742 -12.528 1.00 74.38 91 GLY A O 1
ATOM 724 N N . GLU A 1 92 ? -40.298 1.337 -12.351 1.00 83.12 92 GLU A N 1
ATOM 725 C CA . GLU A 1 92 ? -39.091 1.919 -11.759 1.00 83.12 92 GLU A CA 1
ATOM 726 C C . GLU A 1 92 ? -38.867 1.460 -10.307 1.00 83.12 92 GLU A C 1
ATOM 728 O O . GLU A 1 92 ? -39.818 1.317 -9.538 1.00 83.12 92 GLU A O 1
ATOM 733 N N . PRO A 1 93 ? -37.614 1.240 -9.874 1.00 80.44 93 PRO A N 1
ATOM 734 C CA . PRO A 1 93 ? -37.325 0.902 -8.486 1.00 80.44 93 PRO A CA 1
ATOM 735 C C . PRO A 1 93 ? -37.591 2.101 -7.564 1.00 80.44 93 PRO A C 1
ATOM 737 O O . PRO A 1 93 ? -36.877 3.103 -7.598 1.00 80.44 93 PRO A O 1
ATOM 740 N N . VAL A 1 94 ? -38.575 1.968 -6.675 1.00 83.69 94 VAL A N 1
ATOM 741 C CA . VAL A 1 94 ? -38.876 2.934 -5.610 1.00 83.69 94 VAL A CA 1
ATOM 742 C C . VAL A 1 94 ? -38.283 2.434 -4.294 1.00 83.69 94 VAL A C 1
ATOM 744 O O . VAL A 1 94 ? -38.333 1.245 -3.981 1.00 83.69 94 VAL A O 1
ATOM 747 N N . ILE A 1 95 ? -37.696 3.333 -3.499 1.00 83.44 95 ILE A N 1
ATOM 748 C CA . ILE A 1 95 ? -37.168 2.987 -2.172 1.00 83.44 95 ILE A CA 1
ATOM 749 C C . ILE A 1 95 ? -38.343 2.672 -1.239 1.00 83.44 95 ILE A C 1
ATOM 751 O O . ILE A 1 95 ? -39.094 3.569 -0.867 1.00 83.44 95 ILE A O 1
ATOM 755 N N . ALA A 1 96 ? -38.464 1.417 -0.812 1.00 85.38 96 ALA A N 1
ATOM 756 C CA . ALA A 1 96 ? -39.447 1.004 0.188 1.00 85.38 96 ALA A CA 1
ATOM 757 C C . ALA A 1 96 ? -38.958 1.253 1.615 1.00 85.38 96 ALA A C 1
ATOM 759 O O . ALA A 1 96 ? -39.732 1.636 2.488 1.00 85.38 96 ALA A O 1
ATOM 760 N N . GLN A 1 97 ? -37.670 1.012 1.875 1.00 86.31 97 GLN A N 1
ATOM 761 C CA . GLN A 1 97 ? -37.126 1.107 3.225 1.00 86.31 97 GLN A CA 1
ATOM 762 C C . GLN A 1 97 ? -35.641 1.450 3.202 1.00 86.31 97 GLN A C 1
ATOM 764 O O . GLN A 1 97 ? -34.866 0.846 2.466 1.00 86.31 97 GLN A O 1
ATOM 769 N N . LYS A 1 98 ? -35.226 2.378 4.068 1.00 89.62 98 LYS A N 1
ATOM 770 C CA . LYS A 1 98 ? -33.817 2.667 4.347 1.00 89.62 98 LYS A CA 1
ATOM 771 C C . LYS A 1 98 ? -33.537 2.397 5.822 1.00 89.62 98 LYS A C 1
ATOM 773 O O . LYS A 1 98 ? -34.048 3.098 6.688 1.00 89.62 98 LYS A O 1
ATOM 778 N N . ILE A 1 99 ? -32.729 1.382 6.103 1.00 90.19 99 ILE A N 1
ATOM 779 C CA . ILE A 1 99 ? -32.299 1.009 7.454 1.00 90.19 99 ILE A CA 1
ATOM 780 C C . ILE A 1 99 ? -30.866 1.503 7.641 1.00 90.19 99 ILE A C 1
ATOM 782 O O . ILE A 1 99 ? -29.995 1.174 6.836 1.00 90.19 99 ILE A O 1
ATOM 786 N N . VAL A 1 100 ? -30.620 2.285 8.695 1.00 92.38 100 VAL A N 1
ATOM 787 C CA . VAL A 1 100 ? -29.279 2.759 9.069 1.00 92.38 100 VAL A CA 1
ATOM 788 C C . VAL A 1 100 ? -28.898 2.143 10.409 1.00 92.38 100 VAL A C 1
ATOM 790 O O . VAL A 1 100 ? -29.465 2.494 11.441 1.00 92.38 100 VAL A O 1
ATOM 793 N N . THR A 1 101 ? -27.918 1.243 10.397 1.00 93.44 101 THR A N 1
ATOM 794 C CA . THR A 1 101 ? -27.428 0.552 11.595 1.00 93.44 101 THR A CA 1
ATOM 795 C C . THR A 1 101 ? -26.067 1.106 11.985 1.00 93.44 101 THR A C 1
ATOM 797 O O . THR A 1 101 ? -25.108 0.995 11.222 1.00 93.44 101 THR A O 1
ATOM 800 N N . LYS A 1 102 ? -25.953 1.678 13.187 1.00 94.31 102 LYS A N 1
ATOM 801 C CA . LYS A 1 102 ? -24.660 2.086 13.753 1.00 94.31 102 LYS A CA 1
ATOM 802 C C . LYS A 1 102 ? -23.977 0.871 14.379 1.00 94.31 102 LYS A C 1
ATOM 804 O O . LYS A 1 102 ? -24.527 0.263 15.291 1.00 94.31 102 LYS A O 1
ATOM 809 N N . LYS A 1 103 ? -22.784 0.529 13.896 1.00 95.75 103 LYS A N 1
ATOM 810 C CA . LYS A 1 103 ? -21.941 -0.550 14.421 1.00 95.75 103 LYS A CA 1
ATOM 811 C C . LYS A 1 103 ? -20.701 0.051 15.075 1.00 95.75 103 LYS A C 1
ATOM 813 O O . LYS A 1 103 ? -20.098 0.974 14.526 1.00 95.75 103 LYS A O 1
ATOM 818 N N . HIS A 1 104 ? -20.325 -0.480 16.233 1.00 95.00 104 HIS A N 1
ATOM 819 C CA . HIS A 1 104 ? -19.065 -0.169 16.898 1.00 95.00 104 HIS A CA 1
ATOM 820 C C . HIS A 1 104 ? -18.133 -1.375 16.804 1.00 95.00 104 HIS A C 1
ATOM 822 O O . HIS A 1 104 ? -18.536 -2.499 17.097 1.00 95.00 104 HIS A O 1
ATOM 828 N N . VAL A 1 105 ? -16.899 -1.130 16.379 1.00 95.44 105 VAL A N 1
ATOM 829 C CA . VAL A 1 105 ? -15.810 -2.101 16.372 1.00 95.44 105 VAL A CA 1
ATOM 830 C C . VAL A 1 105 ? -14.909 -1.759 17.557 1.00 95.44 105 VAL A C 1
ATOM 832 O O . VAL A 1 105 ? -14.320 -0.671 17.552 1.00 95.44 105 VAL A O 1
ATOM 835 N N . PRO A 1 106 ? -14.812 -2.639 18.572 1.00 95.88 106 PRO A N 1
ATOM 836 C CA . PRO A 1 106 ? -13.968 -2.380 19.728 1.00 95.88 106 PRO A CA 1
ATOM 837 C C . PRO A 1 106 ? -12.483 -2.368 19.330 1.00 95.88 106 PRO A C 1
ATOM 839 O O . PRO A 1 106 ? -12.118 -2.913 18.280 1.00 95.88 106 PRO A O 1
ATOM 842 N N . PRO A 1 107 ? -11.616 -1.772 20.166 1.00 96.81 107 PRO A N 1
ATOM 843 C CA . PRO A 1 107 ? -10.175 -1.906 20.020 1.00 96.81 107 PRO A CA 1
ATOM 844 C C . PRO A 1 107 ? -9.731 -3.365 19.864 1.00 96.81 107 PRO A C 1
ATOM 846 O O . PRO A 1 107 ? -10.263 -4.270 20.510 1.00 96.81 107 PRO A O 1
ATOM 849 N N . ASN A 1 108 ? -8.722 -3.599 19.029 1.00 97.31 108 ASN A N 1
ATOM 850 C CA . ASN A 1 108 ? -8.087 -4.903 18.898 1.00 97.31 108 ASN A CA 1
ATOM 851 C C . ASN A 1 108 ? -7.012 -5.064 19.982 1.00 97.31 108 ASN A C 1
ATOM 853 O O . ASN A 1 108 ? -6.033 -4.318 19.988 1.00 97.31 108 ASN A O 1
ATOM 857 N N . ALA A 1 109 ? -7.173 -6.060 20.858 1.00 93.88 109 ALA A N 1
ATOM 858 C CA . ALA A 1 109 ? -6.265 -6.292 21.981 1.00 93.88 109 ALA A CA 1
ATOM 859 C C . ALA A 1 109 ? -4.799 -6.437 21.541 1.00 93.88 109 ALA A C 1
ATOM 861 O O . ALA A 1 109 ? -3.938 -5.772 22.097 1.00 93.88 109 ALA A O 1
ATOM 862 N N . THR A 1 110 ? -4.511 -7.210 20.488 1.00 94.25 110 THR A N 1
ATOM 863 C CA . THR A 1 110 ? -3.141 -7.390 19.978 1.00 94.25 110 THR A CA 1
ATOM 864 C C . THR A 1 110 ? -2.529 -6.079 19.485 1.00 94.25 110 THR A C 1
ATOM 866 O O . THR A 1 110 ? -1.368 -5.804 19.771 1.00 94.25 110 THR A O 1
ATOM 869 N N . ALA A 1 111 ? -3.296 -5.247 18.774 1.00 92.06 111 ALA A N 1
ATOM 870 C CA . ALA A 1 111 ? -2.819 -3.941 18.318 1.00 92.06 111 ALA A CA 1
ATOM 871 C C . ALA A 1 111 ? -2.555 -2.982 19.491 1.00 92.06 111 ALA A C 1
ATOM 873 O O . ALA A 1 111 ? -1.585 -2.228 19.450 1.00 92.06 111 ALA A O 1
ATOM 874 N N . VAL A 1 112 ? -3.391 -3.025 20.534 1.00 91.88 112 VAL A N 1
ATOM 875 C CA . VAL A 1 112 ? -3.213 -2.240 21.765 1.00 91.88 112 VAL A CA 1
ATOM 876 C C . VAL A 1 112 ? -1.975 -2.706 22.531 1.00 91.88 112 VAL A C 1
ATOM 878 O O . VAL A 1 112 ? -1.122 -1.879 22.830 1.00 91.88 112 VAL A O 1
ATOM 881 N N . THR A 1 113 ? -1.827 -4.013 22.769 1.00 92.50 113 THR A N 1
ATOM 882 C CA . THR A 1 113 ? -0.644 -4.613 23.408 1.00 92.50 113 THR A CA 1
ATOM 883 C C . THR A 1 113 ? 0.630 -4.239 22.659 1.00 92.50 113 THR A C 1
ATOM 885 O O . THR A 1 113 ? 1.576 -3.766 23.273 1.00 92.50 113 THR A O 1
ATOM 888 N N . TYR A 1 114 ? 0.639 -4.373 21.329 1.00 90.12 114 TYR A N 1
ATOM 889 C CA . TYR A 1 114 ? 1.787 -3.996 20.506 1.00 90.12 114 TYR A CA 1
ATOM 890 C C . TYR A 1 114 ? 2.103 -2.496 20.592 1.00 90.12 114 TYR A C 1
ATOM 892 O O . TYR A 1 114 ? 3.266 -2.103 20.620 1.00 90.12 114 TYR A O 1
ATOM 900 N N . ALA A 1 115 ? 1.085 -1.631 20.612 1.00 90.25 115 ALA A N 1
ATOM 901 C CA . ALA A 1 115 ? 1.303 -0.196 20.753 1.00 90.25 115 ALA A CA 1
ATOM 902 C C . ALA A 1 115 ? 1.896 0.143 22.127 1.00 90.25 115 ALA A C 1
ATOM 904 O O . ALA A 1 115 ? 2.875 0.881 22.191 1.00 90.25 115 ALA A O 1
ATOM 905 N N . LEU A 1 116 ? 1.347 -0.423 23.204 1.00 90.19 116 LEU A N 1
ATOM 906 C CA . LEU A 1 116 ? 1.821 -0.186 24.567 1.00 90.19 116 LEU A CA 1
ATOM 907 C C . LEU A 1 116 ? 3.241 -0.722 24.778 1.00 90.19 116 LEU A C 1
ATOM 909 O O . LEU A 1 116 ? 4.083 0.021 25.263 1.00 90.19 116 LEU A O 1
ATOM 913 N N . SER A 1 117 ? 3.566 -1.920 24.282 1.00 89.31 117 SER A N 1
ATOM 914 C CA . SER A 1 117 ? 4.921 -2.481 24.390 1.00 89.31 117 SER A CA 1
ATOM 915 C C . SER A 1 117 ? 5.995 -1.667 23.654 1.00 89.31 117 SER A C 1
ATOM 917 O O . SER A 1 117 ? 7.178 -1.843 23.915 1.00 89.31 117 SER A O 1
ATOM 919 N N . ASN A 1 118 ? 5.613 -0.815 22.695 1.00 88.31 118 ASN A N 1
ATOM 920 C CA . ASN A 1 118 ? 6.545 0.066 21.981 1.00 88.31 118 ASN A CA 1
ATOM 921 C C . ASN A 1 118 ? 6.552 1.506 22.518 1.00 88.31 118 ASN A C 1
ATOM 923 O O . ASN A 1 118 ? 7.564 2.189 22.393 1.00 88.31 118 ASN A O 1
ATOM 927 N N . LEU A 1 119 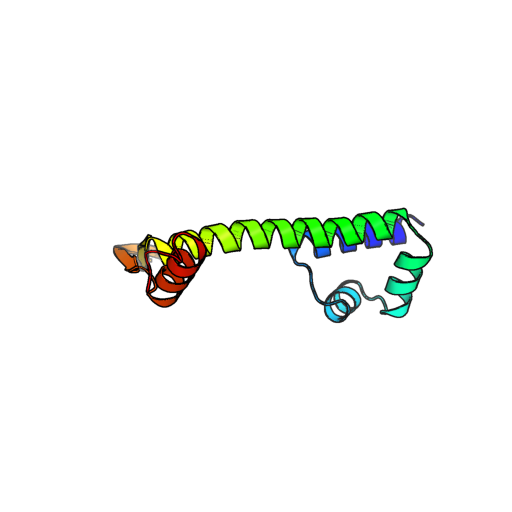? 5.425 1.994 23.044 1.00 88.31 119 LEU A N 1
ATOM 928 C CA . LEU A 1 119 ? 5.276 3.376 23.516 1.00 88.31 119 LEU A CA 1
ATOM 929 C C . LEU A 1 119 ? 5.587 3.535 25.003 1.00 88.31 119 LEU A C 1
ATOM 931 O O . LEU A 1 119 ? 6.000 4.617 25.410 1.00 88.31 119 LEU A O 1
ATOM 935 N N . ASP A 1 120 ? 5.364 2.485 25.787 1.00 86.88 120 ASP A N 1
ATOM 936 C CA . ASP A 1 120 ? 5.521 2.485 27.237 1.00 86.88 120 ASP A CA 1
ATOM 937 C C . ASP A 1 120 ? 6.022 1.117 27.749 1.00 86.88 120 ASP A C 1
ATOM 939 O O . ASP A 1 120 ? 5.342 0.447 28.529 1.00 86.88 120 ASP A O 1
ATOM 943 N N . PRO A 1 121 ? 7.193 0.650 27.272 1.00 83.62 121 PRO A N 1
ATOM 944 C CA . PRO A 1 121 ? 7.701 -0.680 27.606 1.00 83.62 121 PRO A CA 1
ATOM 945 C C . PRO A 1 121 ? 7.990 -0.862 29.100 1.00 83.62 121 PRO A C 1
ATOM 947 O O . PRO A 1 121 ? 7.954 -1.985 29.581 1.00 83.62 121 PRO A O 1
ATOM 950 N N . GLU A 1 122 ? 8.285 0.216 29.830 1.00 84.00 122 GLU A N 1
ATOM 951 C CA . GLU A 1 122 ? 8.663 0.152 31.248 1.00 84.00 122 GLU A CA 1
ATOM 952 C C . GLU A 1 122 ? 7.456 0.002 32.187 1.00 84.00 122 GLU A C 1
ATOM 954 O O . GLU A 1 122 ? 7.614 -0.495 33.298 1.00 84.00 122 GLU A O 1
ATOM 959 N N . ASN A 1 123 ? 6.256 0.420 31.760 1.00 80.06 123 ASN A N 1
ATOM 960 C CA . ASN A 1 123 ? 5.036 0.327 32.574 1.00 80.06 123 ASN A CA 1
ATOM 961 C C . ASN A 1 123 ? 4.043 -0.734 32.067 1.00 80.06 123 ASN A C 1
ATOM 963 O O . ASN A 1 123 ? 3.042 -1.004 32.734 1.00 80.06 123 ASN A O 1
ATOM 967 N N . PHE A 1 124 ? 4.286 -1.314 30.889 1.00 71.38 124 PHE A N 1
ATOM 968 C CA . PHE A 1 124 ? 3.446 -2.339 30.274 1.00 71.38 124 PHE A CA 1
ATOM 969 C C . PHE A 1 124 ? 4.143 -3.709 30.311 1.00 71.38 124 PHE A C 1
ATOM 971 O O . PHE A 1 124 ? 4.543 -4.239 29.273 1.00 71.38 124 PHE A O 1
ATOM 978 N N . GLU A 1 125 ? 4.293 -4.258 31.521 1.00 60.41 125 GLU A N 1
ATOM 979 C CA . GLU A 1 125 ? 4.689 -5.656 31.784 1.00 60.41 125 GLU A CA 1
ATOM 980 C C . GLU A 1 125 ? 3.479 -6.540 32.126 1.00 60.41 125 GLU A C 1
ATOM 982 O O . GLU A 1 125 ? 2.599 -6.092 32.902 1.00 60.41 125 GLU A O 1
#

Organism: NCBI:txid328812